Protein AF-A0A392QUC2-F1 (afdb_monomer_lite)

Radius of gyration: 14.83 Å; chains: 1; bounding box: 37×33×37 Å

Sequence (82 aa):
MLWPFKVVAGVNDKPMITLKYKGQEKQFCAEEISSMVLTKMREVAEAYLQSPVKNAVVTVPAYFNDAQRKATIDAGAIAGIN

Secondary structure (DSSP, 8-state):
---SSEEEE-GGG-EEEEEEETTEEEEE-HHHHHHHHHHHHHHHHHHHHTS----------TT--HHHHHHHHHHHHHTT--

pLDDT: mean 95.53, std 5.04, range [57.69, 98.5]

InterPro domains:
  IPR013126 Heat shock protein 70 family [PF00012] (3-82)
  IPR013126 Heat shock protein 70 family [PTHR19375] (2-82)
  IPR043129 ATPase, nucleotide binding domain [SSF53067] (2-82)

Structure (mmCIF, N/CA/C/O backbone):
data_AF-A0A392QUC2-F1
#
_entry.id   AF-A0A392QUC2-F1
#
loop_
_atom_site.group_PDB
_atom_site.id
_atom_site.type_symbol
_atom_site.label_atom_id
_atom_site.label_alt_id
_atom_site.label_comp_id
_atom_site.label_asym_id
_atom_site.label_entity_id
_atom_site.label_seq_id
_atom_site.pdbx_PDB_ins_code
_atom_site.Cartn_x
_atom_site.Cartn_y
_atom_site.Cartn_z
_atom_site.occupancy
_atom_site.B_iso_or_equiv
_atom_site.auth_seq_id
_atom_site.auth_comp_id
_atom_site.auth_asym_id
_atom_site.auth_atom_id
_atom_site.pdbx_PDB_model_num
ATOM 1 N N . MET A 1 1 ? 2.945 -6.365 -25.355 1.00 57.69 1 MET A N 1
ATOM 2 C CA . MET A 1 1 ? 2.795 -5.525 -24.144 1.00 57.69 1 MET A CA 1
ATOM 3 C C . MET A 1 1 ? 1.350 -5.669 -23.684 1.00 57.69 1 MET A C 1
ATOM 5 O O . MET A 1 1 ? 0.475 -5.468 -24.511 1.00 57.69 1 MET A O 1
ATOM 9 N N . LEU A 1 2 ? 1.103 -6.137 -22.455 1.00 83.19 2 LEU A N 1
ATOM 10 C CA . LEU A 1 2 ? -0.216 -6.637 -22.010 1.00 83.19 2 LEU A CA 1
ATOM 11 C C . LEU A 1 2 ? -1.070 -5.613 -21.238 1.00 83.19 2 LEU A C 1
ATOM 13 O O . LEU A 1 2 ? -2.187 -5.937 -20.848 1.00 83.19 2 LEU A O 1
ATOM 17 N N . TRP A 1 3 ? -0.583 -4.386 -21.027 1.00 91.25 3 TRP A N 1
ATOM 18 C CA . TRP A 1 3 ? -1.321 -3.354 -20.292 1.00 91.25 3 TRP A CA 1
ATOM 19 C C . TRP A 1 3 ? -1.671 -2.153 -21.173 1.00 91.25 3 TRP A C 1
ATOM 21 O O . TRP A 1 3 ? -0.843 -1.739 -21.985 1.00 91.25 3 TRP A O 1
ATOM 31 N N . PRO A 1 4 ? -2.871 -1.565 -21.001 1.00 92.94 4 PRO A N 1
ATOM 32 C CA . PRO A 1 4 ? -3.319 -0.414 -21.784 1.00 92.94 4 PRO A CA 1
ATOM 33 C C . PRO A 1 4 ? -2.740 0.927 -21.295 1.00 92.94 4 PRO A C 1
ATOM 35 O O . PRO A 1 4 ? -3.023 1.963 -21.889 1.00 92.94 4 PRO A O 1
ATOM 38 N N . PHE A 1 5 ? -1.958 0.935 -20.210 1.00 92.62 5 PHE A N 1
ATOM 39 C CA . PHE A 1 5 ? -1.348 2.131 -19.624 1.00 92.62 5 PHE A CA 1
ATOM 40 C C . PHE A 1 5 ? 0.177 2.121 -19.768 1.00 92.62 5 PHE A C 1
ATOM 42 O O . PHE A 1 5 ? 0.815 1.069 -19.833 1.00 92.62 5 PHE A O 1
ATOM 49 N N . LYS A 1 6 ? 0.766 3.320 -19.802 1.00 93.94 6 LYS A N 1
ATOM 50 C CA . LYS A 1 6 ? 2.207 3.505 -19.976 1.00 93.94 6 LYS A CA 1
ATOM 51 C C . LYS A 1 6 ? 2.931 3.349 -18.641 1.00 93.94 6 LYS A C 1
ATOM 53 O O . LYS A 1 6 ? 2.557 3.977 -17.652 1.00 93.94 6 LYS A O 1
ATOM 58 N N . VAL A 1 7 ? 4.002 2.561 -18.648 1.00 95.44 7 VAL A N 1
ATOM 59 C CA . VAL A 1 7 ? 4.956 2.450 -17.540 1.00 95.44 7 VAL A CA 1
ATOM 60 C C . VAL A 1 7 ? 6.293 3.009 -18.014 1.00 95.44 7 VAL A C 1
ATOM 62 O O . VAL A 1 7 ? 6.756 2.659 -19.100 1.00 95.44 7 VAL A O 1
ATOM 65 N N . VAL A 1 8 ? 6.884 3.906 -17.232 1.00 95.12 8 VAL A N 1
ATOM 66 C CA . VAL A 1 8 ? 8.187 4.533 -17.500 1.00 95.12 8 VAL A CA 1
ATOM 67 C C . VAL A 1 8 ? 9.136 4.293 -16.330 1.00 95.12 8 VAL A C 1
ATOM 69 O O . VAL A 1 8 ? 8.687 4.047 -15.213 1.00 95.12 8 VAL A O 1
ATOM 72 N N . ALA A 1 9 ? 10.442 4.353 -16.582 1.00 96.25 9 ALA A N 1
ATOM 73 C CA . ALA A 1 9 ? 11.444 4.294 -15.525 1.00 96.25 9 ALA A CA 1
ATOM 74 C C . ALA A 1 9 ? 11.539 5.657 -14.819 1.00 96.25 9 ALA A C 1
ATOM 76 O O . ALA A 1 9 ? 11.685 6.690 -15.474 1.00 96.25 9 ALA A O 1
ATOM 77 N N . GLY A 1 10 ? 11.407 5.654 -13.496 1.00 93.69 10 GLY A N 1
ATOM 78 C CA . GLY A 1 10 ? 11.627 6.801 -12.622 1.00 93.69 10 GLY A CA 1
ATOM 79 C C . GLY A 1 10 ? 13.040 6.813 -12.036 1.00 93.69 10 GLY A C 1
ATOM 80 O O . GLY A 1 10 ? 13.966 6.202 -12.566 1.00 93.69 10 GLY A O 1
ATOM 81 N N . VA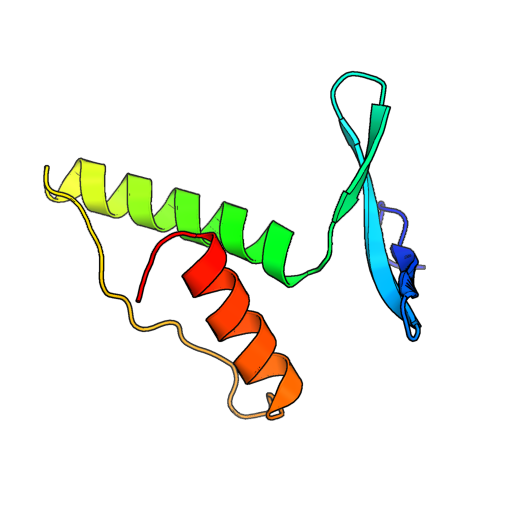L A 1 11 ? 13.205 7.501 -10.904 1.00 91.50 11 VAL A N 1
ATOM 82 C CA . VAL A 1 11 ? 14.481 7.537 -10.170 1.00 91.50 11 VAL A CA 1
ATOM 83 C C . VAL A 1 11 ? 14.875 6.118 -9.742 1.00 91.50 11 VAL A C 1
ATOM 85 O O . VAL A 1 11 ? 14.042 5.384 -9.209 1.00 91.50 11 VAL A O 1
ATOM 88 N N . ASN A 1 12 ? 16.141 5.747 -9.956 1.00 92.88 12 ASN A N 1
ATOM 89 C CA . ASN A 1 12 ? 16.685 4.409 -9.674 1.00 92.88 12 ASN A CA 1
ATOM 90 C C . ASN A 1 12 ? 15.915 3.272 -10.374 1.00 92.88 12 ASN A C 1
ATOM 92 O O . ASN A 1 12 ? 15.669 2.231 -9.769 1.00 92.88 12 ASN A O 1
ATOM 96 N N . ASP A 1 13 ? 15.470 3.504 -11.613 1.00 93.44 13 ASP A N 1
ATOM 97 C CA . ASP A 1 13 ? 14.701 2.551 -12.428 1.00 93.44 13 ASP A CA 1
ATOM 98 C C . ASP A 1 13 ? 13.383 2.079 -11.792 1.00 93.44 13 ASP A C 1
ATOM 100 O O . ASP A 1 13 ? 12.779 1.088 -12.213 1.00 93.44 13 ASP A O 1
ATOM 104 N N . LYS A 1 14 ? 12.883 2.817 -10.793 1.00 93.31 14 LYS A N 1
ATOM 105 C CA . LYS A 1 14 ? 11.602 2.518 -10.158 1.00 93.31 14 LYS A CA 1
ATOM 106 C C . LYS A 1 14 ? 10.472 2.672 -11.184 1.00 93.31 14 LYS A C 1
ATOM 108 O O . LYS A 1 14 ? 10.372 3.730 -11.805 1.00 93.31 14 LYS A O 1
ATOM 113 N N . PRO A 1 15 ? 9.595 1.673 -11.371 1.00 95.31 15 PRO A N 1
ATOM 114 C CA . PRO A 1 15 ? 8.524 1.762 -12.354 1.00 95.31 15 PRO A CA 1
ATOM 115 C C . PRO A 1 15 ? 7.477 2.802 -11.943 1.00 95.31 15 PRO A C 1
ATOM 117 O O . PRO A 1 15 ? 6.942 2.761 -10.834 1.00 95.31 15 PRO A O 1
ATOM 120 N N . MET A 1 16 ? 7.152 3.696 -12.872 1.00 96.75 16 MET A N 1
ATOM 121 C CA . MET A 1 16 ? 6.161 4.756 -12.705 1.00 96.75 16 MET A CA 1
ATOM 122 C C . MET A 1 16 ? 5.040 4.597 -13.729 1.00 96.75 16 MET A C 1
ATOM 124 O O . MET A 1 16 ? 5.280 4.501 -14.935 1.00 96.75 16 MET A O 1
ATOM 128 N N . ILE A 1 17 ? 3.798 4.600 -13.263 1.00 96.31 17 ILE A N 1
ATOM 129 C CA . ILE A 1 17 ? 2.603 4.527 -14.102 1.00 96.31 17 ILE A CA 1
ATOM 130 C C . ILE A 1 17 ? 2.220 5.942 -14.519 1.00 96.31 17 ILE A C 1
ATOM 132 O O . ILE A 1 17 ? 2.004 6.818 -13.684 1.00 96.31 17 ILE A O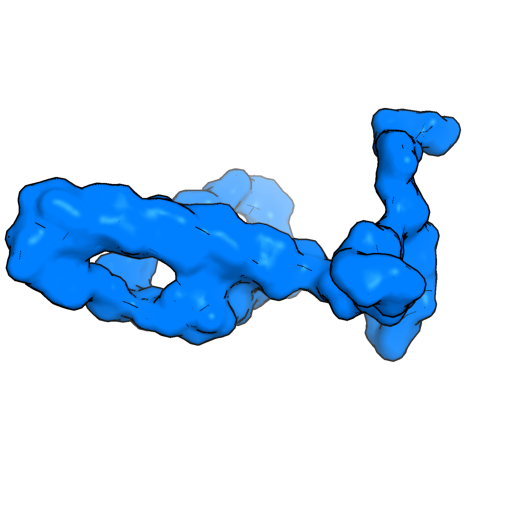 1
ATOM 136 N N . THR A 1 18 ? 2.159 6.165 -15.827 1.00 95.38 18 THR A N 1
ATOM 137 C CA . THR A 1 18 ? 1.906 7.479 -16.421 1.00 95.38 18 THR A CA 1
ATOM 138 C C . THR A 1 18 ? 0.469 7.567 -16.912 1.00 95.38 18 THR A C 1
ATOM 140 O O . THR A 1 18 ? 0.036 6.754 -17.732 1.00 95.38 18 THR A O 1
ATOM 143 N N . LEU A 1 19 ? -0.266 8.572 -16.440 1.00 92.56 19 LEU A N 1
ATOM 144 C CA . LEU A 1 19 ? -1.669 8.804 -16.775 1.00 92.56 19 LEU A CA 1
ATOM 145 C C . LEU A 1 19 ? -1.914 10.287 -17.058 1.00 92.56 19 LEU A C 1
ATOM 147 O O . LEU A 1 19 ? -1.300 11.164 -16.450 1.00 92.56 19 LEU A O 1
ATOM 151 N N . LYS A 1 20 ? -2.865 10.583 -17.946 1.00 91.69 20 LYS A N 1
ATOM 152 C CA . LYS A 1 20 ? -3.343 11.951 -18.165 1.00 91.69 20 LYS A CA 1
ATOM 153 C C . LYS A 1 20 ? -4.496 12.236 -17.208 1.00 91.69 20 LYS A C 1
ATOM 155 O O . LYS A 1 20 ? -5.584 11.691 -17.364 1.00 91.69 20 LYS A O 1
ATOM 160 N N . TYR A 1 21 ? -4.273 13.102 -16.230 1.00 87.56 21 TYR A N 1
ATOM 161 C CA . TYR A 1 21 ? -5.271 13.503 -15.245 1.00 87.56 21 TYR A CA 1
ATOM 162 C C . TYR A 1 21 ? -5.528 15.006 -15.337 1.00 87.56 21 TYR A C 1
ATOM 164 O O . TYR A 1 21 ? -4.602 15.808 -15.244 1.00 87.56 21 TYR A O 1
ATOM 172 N N . LYS A 1 22 ? -6.795 15.399 -15.533 1.00 90.94 22 LYS A N 1
ATOM 173 C CA . LYS A 1 22 ? -7.208 16.808 -15.711 1.00 90.94 22 LYS A CA 1
ATOM 174 C C . LYS A 1 22 ? -6.381 17.556 -16.773 1.00 90.94 22 L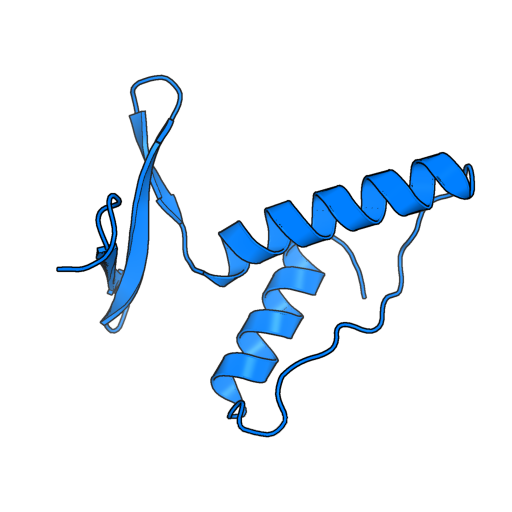YS A C 1
ATOM 176 O O . LYS A 1 22 ? -5.983 18.699 -16.583 1.00 90.94 22 LYS A O 1
ATOM 181 N N . GLY A 1 23 ? -6.089 16.885 -17.887 1.00 91.06 23 GLY A N 1
ATOM 182 C CA . GLY A 1 23 ? -5.316 17.458 -18.992 1.00 91.06 23 GLY A CA 1
ATOM 183 C C . GLY A 1 23 ? -3.794 17.435 -18.809 1.00 91.06 23 GLY A C 1
ATOM 184 O O . GLY A 1 23 ? -3.093 17.642 -19.795 1.00 91.06 23 GLY A O 1
ATOM 185 N N . GLN A 1 24 ? -3.286 17.117 -17.615 1.00 92.94 24 GLN A N 1
ATOM 186 C CA . GLN A 1 24 ? -1.855 17.061 -17.311 1.00 92.94 24 GLN A CA 1
ATOM 187 C C . GLN A 1 24 ? -1.359 15.620 -17.218 1.00 92.94 24 GLN A C 1
ATOM 189 O O . GLN A 1 24 ? -2.063 14.739 -16.726 1.00 92.94 24 GLN A O 1
ATOM 194 N N . GLU A 1 25 ? -0.137 15.379 -17.682 1.00 93.56 25 GLU A N 1
ATOM 195 C CA . GLU A 1 25 ? 0.538 14.101 -17.477 1.00 93.56 25 GLU A CA 1
ATOM 196 C C . GLU A 1 25 ? 1.009 14.006 -16.025 1.00 93.56 25 GLU A C 1
ATOM 198 O O . GLU A 1 25 ? 1.653 14.917 -15.504 1.00 93.56 25 GLU A O 1
ATOM 203 N N . LYS A 1 26 ? 0.646 12.913 -15.357 1.00 95.00 26 LYS A N 1
ATOM 204 C CA . LYS A 1 26 ? 1.064 12.604 -13.994 1.00 95.00 26 LYS A CA 1
ATOM 205 C C . LYS A 1 26 ? 1.660 11.211 -13.946 1.00 95.00 26 LYS A C 1
ATOM 207 O O . LYS A 1 26 ? 1.195 10.302 -14.633 1.00 95.00 26 LYS A O 1
ATOM 212 N N . GLN A 1 27 ? 2.675 11.069 -13.110 1.00 95.44 27 GLN A N 1
ATOM 213 C CA . GLN A 1 27 ? 3.343 9.808 -12.845 1.00 95.44 27 GLN A CA 1
ATOM 214 C C . GLN A 1 27 ? 3.064 9.405 -11.406 1.00 95.44 27 GLN A C 1
ATOM 216 O O . GLN A 1 27 ? 3.141 10.243 -10.512 1.00 95.44 27 GLN A O 1
ATOM 221 N N . PHE A 1 28 ? 2.742 8.135 -11.212 1.00 96.12 28 PHE A N 1
ATOM 222 C CA . PHE A 1 28 ? 2.470 7.556 -9.905 1.00 96.12 28 PHE A CA 1
ATOM 223 C C . PHE A 1 28 ? 3.312 6.304 -9.726 1.00 96.12 28 PHE A C 1
ATOM 225 O O . PHE A 1 28 ? 3.440 5.500 -10.654 1.00 96.12 28 PHE A O 1
ATOM 232 N N . CYS A 1 29 ? 3.870 6.113 -8.541 1.00 96.44 29 CYS A N 1
ATOM 233 C CA . CYS A 1 29 ? 4.437 4.824 -8.171 1.00 96.44 29 CYS A CA 1
ATOM 234 C C . CYS A 1 29 ? 3.333 3.833 -7.760 1.00 96.44 29 CYS A C 1
ATOM 236 O O . CYS A 1 29 ? 2.164 4.191 -7.583 1.00 96.44 29 CYS A O 1
ATOM 238 N N . ALA A 1 30 ? 3.690 2.552 -7.652 1.00 96.44 30 ALA A N 1
ATOM 239 C CA . ALA A 1 30 ? 2.726 1.491 -7.364 1.00 96.44 30 ALA A CA 1
ATOM 240 C C . ALA A 1 30 ? 2.076 1.650 -5.979 1.00 96.44 30 ALA A C 1
ATOM 242 O O . ALA A 1 30 ? 0.878 1.398 -5.819 1.00 96.44 30 ALA A O 1
ATOM 243 N N . GLU A 1 31 ? 2.842 2.097 -4.985 1.00 97.19 31 GLU A N 1
ATOM 244 C CA . GLU A 1 31 ? 2.353 2.345 -3.630 1.00 97.19 31 GLU A CA 1
ATOM 245 C C . GLU A 1 31 ? 1.393 3.541 -3.553 1.00 97.19 31 GLU A C 1
ATOM 247 O O . GLU A 1 31 ? 0.429 3.479 -2.797 1.00 97.19 31 GLU A O 1
ATOM 252 N N . GLU A 1 32 ? 1.560 4.579 -4.382 1.00 96.94 32 GLU A N 1
ATOM 253 C CA . GLU A 1 32 ? 0.605 5.698 -4.467 1.00 96.94 32 GLU A CA 1
ATOM 254 C C . GLU A 1 32 ? -0.737 5.260 -5.055 1.00 96.94 32 GLU A C 1
ATOM 256 O O . GLU A 1 32 ? -1.792 5.678 -4.592 1.00 96.94 32 GLU A O 1
ATOM 261 N N . ILE A 1 33 ? -0.735 4.393 -6.068 1.00 97.19 33 ILE A N 1
ATOM 262 C CA . ILE A 1 33 ? -1.991 3.848 -6.604 1.00 97.19 33 ILE A CA 1
ATOM 263 C C . ILE A 1 33 ? -2.640 2.912 -5.581 1.00 97.19 33 ILE A C 1
ATOM 265 O O . ILE A 1 33 ? -3.854 2.955 -5.374 1.00 97.19 33 ILE A O 1
ATOM 269 N N . SER A 1 34 ? -1.838 2.093 -4.902 1.00 98.12 34 SER A N 1
ATOM 270 C CA . SER A 1 34 ? -2.335 1.189 -3.861 1.00 98.12 34 SER A CA 1
ATOM 271 C C . SER A 1 34 ? -2.919 1.966 -2.678 1.00 98.12 34 SER A C 1
ATOM 273 O O . SER A 1 34 ? -3.955 1.574 -2.142 1.00 98.12 34 SER A O 1
ATOM 275 N N . SER A 1 35 ? -2.330 3.108 -2.311 1.00 98.38 35 SER A N 1
A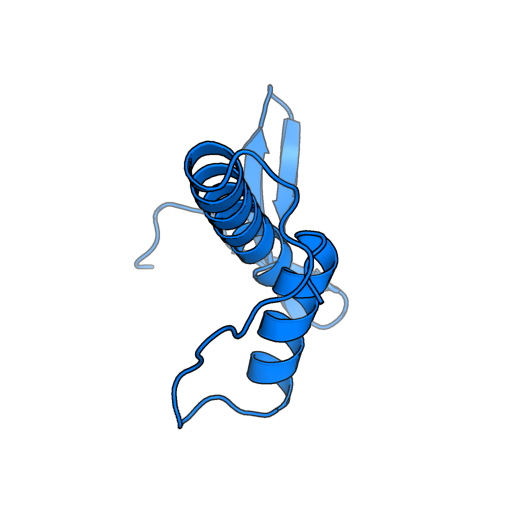TOM 276 C CA . SER A 1 35 ? -2.852 3.966 -1.245 1.00 98.38 35 SER A CA 1
ATOM 277 C C . SER A 1 35 ? -4.203 4.585 -1.601 1.00 98.38 35 SER A C 1
ATOM 279 O O . SER A 1 35 ? -5.043 4.733 -0.716 1.00 98.38 35 SER A O 1
ATOM 281 N N . MET A 1 36 ? -4.479 4.871 -2.879 1.00 97.88 36 MET A N 1
ATOM 282 C CA . MET A 1 36 ? -5.810 5.316 -3.321 1.00 97.88 36 MET A CA 1
ATOM 283 C C . MET A 1 36 ? -6.870 4.231 -3.087 1.00 97.88 36 MET A C 1
ATOM 285 O O . MET A 1 36 ? -7.971 4.533 -2.624 1.00 97.88 36 MET A O 1
ATOM 289 N N . VAL A 1 37 ? -6.534 2.962 -3.345 1.00 98.31 37 VAL A N 1
ATOM 290 C CA . VAL A 1 37 ? -7.424 1.823 -3.058 1.00 98.31 37 VAL A CA 1
ATOM 291 C C . VAL A 1 37 ? -7.629 1.666 -1.550 1.00 98.31 37 VAL A C 1
ATOM 293 O O . VAL A 1 37 ? -8.769 1.570 -1.096 1.00 98.31 37 VAL A O 1
ATOM 296 N N . LEU A 1 38 ? -6.553 1.701 -0.758 1.00 98.38 38 LEU A N 1
ATOM 297 C CA . LEU A 1 38 ? -6.628 1.597 0.705 1.00 98.38 38 LEU A CA 1
ATOM 298 C C . LEU A 1 38 ? -7.410 2.757 1.330 1.00 98.38 38 LEU A C 1
ATOM 300 O O . LEU A 1 38 ? -8.233 2.528 2.212 1.00 98.38 38 LEU A O 1
ATOM 304 N N . THR A 1 39 ? -7.229 3.978 0.826 1.00 98.50 39 THR A N 1
ATOM 305 C CA . THR A 1 39 ? -8.012 5.156 1.228 1.00 98.50 39 THR A CA 1
ATOM 306 C C . THR A 1 39 ? -9.491 4.907 0.985 1.00 98.50 39 THR A C 1
ATOM 308 O O . THR A 1 39 ? -10.304 5.136 1.881 1.00 98.50 39 THR A O 1
ATOM 311 N N . LYS A 1 40 ? -9.853 4.349 -0.180 1.00 98.44 40 LYS A N 1
ATOM 312 C CA . LYS A 1 40 ? -11.254 4.037 -0.462 1.00 98.44 40 LYS A CA 1
ATOM 313 C C . LYS A 1 40 ? -11.816 2.975 0.482 1.00 98.44 40 LYS A C 1
ATOM 315 O O . LYS A 1 40 ? -12.972 3.068 0.888 1.00 98.44 40 LYS A O 1
ATOM 320 N N . MET A 1 41 ? -11.015 1.977 0.842 1.00 98.38 41 MET A N 1
ATOM 321 C CA . MET A 1 41 ? -11.427 0.936 1.789 1.00 98.38 41 MET A CA 1
ATOM 322 C C . MET A 1 41 ? -11.569 1.458 3.212 1.00 98.38 41 MET A C 1
ATOM 324 O O . MET A 1 41 ? -12.531 1.092 3.888 1.00 98.38 41 MET A O 1
ATOM 328 N N . ARG A 1 42 ? -10.698 2.380 3.632 1.00 98.00 42 ARG A N 1
ATOM 329 C CA . ARG A 1 42 ? -10.866 3.112 4.886 1.00 98.00 42 ARG A CA 1
ATOM 330 C C . ARG A 1 42 ? -12.178 3.894 4.887 1.00 98.00 42 ARG A C 1
ATOM 332 O O . ARG A 1 42 ? -12.958 3.710 5.808 1.00 98.00 42 ARG A O 1
ATOM 339 N N . GLU A 1 43 ? -12.467 4.680 3.847 1.00 98.12 43 GLU A N 1
ATOM 340 C CA . GLU A 1 43 ? -13.721 5.451 3.749 1.00 98.12 43 GLU A CA 1
ATOM 341 C C . GLU A 1 43 ? -14.970 4.564 3.858 1.00 98.12 43 GLU A C 1
ATOM 343 O O . GLU A 1 43 ? -15.942 4.937 4.509 1.00 98.12 43 GLU A O 1
ATOM 348 N N . VAL A 1 44 ? -14.957 3.386 3.224 1.00 98.50 44 VAL A N 1
ATOM 349 C CA . VAL A 1 44 ? -16.064 2.418 3.315 1.00 98.50 44 VAL A CA 1
ATOM 350 C C . VAL A 1 44 ? -16.232 1.919 4.751 1.00 98.50 44 VAL A C 1
ATOM 352 O O . VAL A 1 44 ? -17.355 1.870 5.252 1.00 98.50 44 VAL A O 1
ATOM 355 N N . ALA A 1 45 ? -15.132 1.585 5.429 1.00 98.25 45 ALA A N 1
ATOM 356 C CA . ALA A 1 45 ? -15.165 1.161 6.825 1.00 98.25 45 ALA A CA 1
ATOM 357 C C . ALA A 1 45 ? -15.622 2.294 7.761 1.00 98.25 45 ALA A C 1
ATOM 359 O O . ALA A 1 45 ? -16.452 2.061 8.635 1.00 98.25 45 ALA A O 1
ATOM 360 N N . GLU A 1 46 ? -15.147 3.522 7.553 1.00 98.31 46 GLU A N 1
ATOM 361 C CA . GLU A 1 46 ? -15.536 4.710 8.324 1.00 98.31 46 GLU A CA 1
ATOM 362 C C . GLU A 1 46 ? -17.018 5.047 8.137 1.00 98.31 46 GLU A C 1
ATOM 364 O O . GLU A 1 46 ? -17.705 5.351 9.110 1.00 98.31 46 GLU A O 1
ATOM 369 N N . ALA A 1 47 ? -17.542 4.927 6.914 1.00 98.50 47 ALA A N 1
ATOM 370 C CA . ALA A 1 47 ? -18.964 5.107 6.633 1.00 98.50 47 ALA A CA 1
ATOM 371 C C . ALA A 1 47 ? -19.832 4.034 7.307 1.00 98.50 47 ALA A C 1
ATOM 373 O O . ALA A 1 47 ? -20.944 4.325 7.740 1.00 98.50 47 ALA A O 1
ATOM 374 N N . TYR A 1 48 ? -19.343 2.800 7.429 1.00 98.25 48 TYR A N 1
ATOM 375 C CA . TYR A 1 48 ? -20.056 1.747 8.150 1.00 98.25 48 TYR A CA 1
ATOM 376 C C . TYR A 1 48 ? -20.004 1.947 9.673 1.00 98.25 48 TYR A C 1
ATOM 378 O O . TYR A 1 48 ? -21.023 1.847 10.350 1.00 98.25 48 TYR A O 1
ATOM 386 N N . LEU A 1 49 ? -18.823 2.258 10.213 1.00 98.06 49 LEU A N 1
ATOM 387 C CA . LEU A 1 49 ? -18.584 2.400 11.653 1.00 98.06 49 LEU A CA 1
ATOM 388 C C . LEU A 1 49 ? -19.018 3.760 12.216 1.00 98.06 49 LEU A C 1
ATOM 390 O O . LEU A 1 49 ? -19.094 3.904 13.434 1.00 98.06 49 LEU A O 1
ATOM 394 N N . GLN A 1 50 ? -19.263 4.753 11.354 1.00 97.75 50 GLN A N 1
ATOM 395 C CA . GLN A 1 50 ? -19.528 6.150 11.726 1.00 97.75 50 GLN A CA 1
ATOM 396 C C . GLN A 1 50 ? -18.418 6.743 12.616 1.00 97.75 50 GLN A C 1
ATOM 398 O O . GLN A 1 50 ? -18.669 7.558 13.502 1.00 97.75 50 GLN A O 1
ATOM 403 N N . SER A 1 51 ? -17.174 6.303 12.403 1.00 97.38 51 SER A N 1
ATOM 404 C CA . SER A 1 51 ? -16.013 6.654 13.226 1.00 97.38 51 SER A CA 1
ATOM 405 C C . SER A 1 51 ? -14.713 6.540 12.418 1.00 97.38 51 SER A C 1
ATOM 407 O O . SER A 1 51 ? -14.649 5.682 11.535 1.00 97.38 51 SER A O 1
ATOM 409 N N . PRO A 1 52 ? -13.673 7.354 12.705 1.00 96.88 52 PRO A N 1
ATOM 410 C CA . PRO A 1 52 ? -12.392 7.281 12.005 1.00 96.88 52 PRO A CA 1
ATOM 411 C C . PRO A 1 52 ? -11.674 5.938 12.184 1.00 96.88 52 PRO A C 1
ATOM 413 O O . PRO A 1 52 ? -11.578 5.413 13.297 1.00 96.88 52 PRO A O 1
ATOM 416 N N . VAL A 1 53 ? -11.066 5.431 11.111 1.00 97.62 53 VAL A N 1
ATOM 417 C CA . VAL A 1 53 ? -10.284 4.185 11.115 1.00 97.62 53 VAL A CA 1
ATOM 418 C C . VAL A 1 53 ? -8.807 4.517 10.952 1.00 97.62 53 VAL A C 1
ATOM 420 O O . VAL A 1 53 ? -8.370 4.982 9.905 1.00 97.62 53 VAL A O 1
ATOM 423 N N . LYS A 1 54 ? -8.023 4.266 12.005 1.00 96.12 54 LYS A N 1
ATOM 424 C CA . LYS A 1 54 ? -6.592 4.615 12.044 1.00 96.12 54 LYS A CA 1
ATOM 425 C C . LYS A 1 54 ? -5.637 3.436 11.959 1.00 96.12 54 LYS A C 1
ATOM 427 O O . LYS A 1 54 ? -4.497 3.656 11.588 1.00 96.12 54 LYS A O 1
ATOM 432 N N . ASN A 1 55 ? -6.065 2.230 12.322 1.00 97.44 55 ASN A N 1
ATOM 433 C CA . ASN A 1 55 ? -5.195 1.055 12.367 1.00 97.44 55 ASN A CA 1
ATOM 434 C C . ASN A 1 55 ? -5.748 -0.034 11.455 1.00 97.44 55 ASN A C 1
ATOM 436 O O . ASN A 1 55 ? -6.962 -0.265 11.458 1.00 97.44 55 ASN A O 1
ATOM 440 N N . ALA A 1 56 ? -4.877 -0.707 10.708 1.00 97.38 56 ALA A N 1
ATOM 441 C CA . ALA A 1 56 ? -5.283 -1.758 9.787 1.00 97.38 56 ALA A CA 1
ATOM 442 C C . ALA A 1 56 ? -4.230 -2.861 9.651 1.00 97.38 56 ALA A C 1
ATOM 444 O O . ALA A 1 56 ? -3.029 -2.627 9.706 1.00 97.38 56 ALA A O 1
ATOM 445 N N . VAL A 1 57 ? -4.697 -4.080 9.383 1.00 97.69 57 VAL A N 1
ATOM 446 C CA . VAL A 1 57 ? -3.837 -5.176 8.927 1.00 97.69 57 VAL A CA 1
ATOM 447 C C . VAL A 1 57 ? -4.049 -5.344 7.429 1.00 97.69 57 VAL A C 1
ATOM 449 O O . VAL A 1 57 ? -5.165 -5.618 6.987 1.00 97.69 57 VAL A O 1
ATOM 452 N N . VAL A 1 58 ? -2.979 -5.192 6.648 1.00 97.25 58 VAL A N 1
ATOM 453 C CA . VAL A 1 58 ? -3.003 -5.376 5.191 1.00 97.25 58 VAL A CA 1
ATOM 454 C C . VAL A 1 58 ? -2.325 -6.696 4.842 1.00 97.25 58 VAL 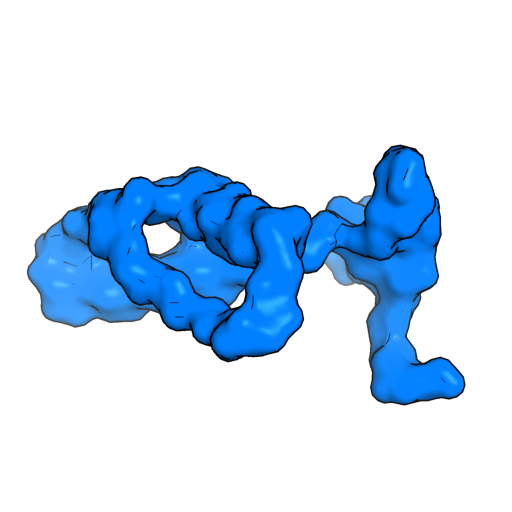A C 1
ATOM 456 O O . VAL A 1 58 ? -1.158 -6.922 5.159 1.00 97.25 58 VAL A O 1
ATOM 459 N N . THR A 1 59 ? -3.061 -7.593 4.191 1.00 97.62 59 THR A N 1
ATOM 460 C CA . THR A 1 59 ? -2.538 -8.894 3.761 1.00 97.62 59 THR A CA 1
ATOM 461 C C . THR A 1 59 ? -1.648 -8.756 2.529 1.00 97.62 59 THR A C 1
ATOM 463 O O . THR A 1 59 ? -1.965 -7.994 1.618 1.00 97.62 59 THR A O 1
ATOM 466 N N . VAL A 1 60 ? -0.593 -9.566 2.448 1.00 97.56 60 VAL A N 1
ATOM 467 C CA . VAL A 1 60 ? 0.285 -9.675 1.273 1.00 97.56 60 VAL A CA 1
ATOM 468 C C . VAL A 1 60 ? 0.530 -11.145 0.920 1.00 97.56 60 VAL A C 1
ATOM 470 O O . VAL A 1 60 ? 0.459 -11.999 1.809 1.00 97.56 60 VAL A O 1
ATOM 473 N N . PRO A 1 61 ? 0.849 -11.473 -0.344 1.00 98.12 61 PRO A N 1
ATOM 474 C CA . PRO A 1 61 ? 1.210 -12.835 -0.721 1.00 98.12 61 PRO A CA 1
ATOM 475 C C . PRO A 1 61 ? 2.449 -13.352 0.021 1.00 98.12 61 PRO A C 1
ATOM 477 O O . PRO A 1 61 ? 3.385 -12.603 0.305 1.00 98.12 61 PRO A O 1
ATOM 480 N N . ALA A 1 62 ? 2.501 -14.661 0.279 1.00 97.00 62 ALA A N 1
ATOM 481 C CA . ALA A 1 62 ? 3.620 -15.287 0.992 1.00 97.00 62 ALA A CA 1
ATOM 482 C C . ALA A 1 62 ? 4.975 -15.098 0.281 1.00 97.00 62 ALA A C 1
ATOM 484 O O . ALA A 1 62 ? 6.002 -14.976 0.940 1.00 97.00 62 ALA A O 1
ATOM 485 N N . TYR A 1 63 ? 4.963 -15.013 -1.051 1.00 96.56 63 TYR A N 1
ATOM 486 C CA . TYR A 1 63 ? 6.152 -14.861 -1.892 1.00 96.56 63 TYR A CA 1
ATOM 487 C C . TYR A 1 63 ? 6.635 -13.410 -2.056 1.00 96.56 63 TYR A C 1
ATOM 489 O O . TYR A 1 63 ? 7.601 -13.180 -2.781 1.00 96.56 63 TYR A O 1
ATOM 497 N N . PHE A 1 64 ? 5.981 -12.421 -1.434 1.00 97.81 64 PHE A N 1
ATOM 498 C CA . PHE A 1 64 ? 6.492 -11.050 -1.455 1.00 97.81 64 PHE A CA 1
ATOM 499 C C . PHE A 1 64 ? 7.825 -10.967 -0.713 1.00 97.81 64 PHE A C 1
ATOM 501 O O . PHE A 1 64 ? 7.934 -11.403 0.439 1.00 97.81 64 PHE A O 1
ATOM 508 N N . ASN A 1 65 ? 8.812 -10.360 -1.368 1.00 97.88 65 ASN A N 1
ATOM 509 C CA . ASN A 1 65 ? 10.075 -10.006 -0.733 1.00 97.8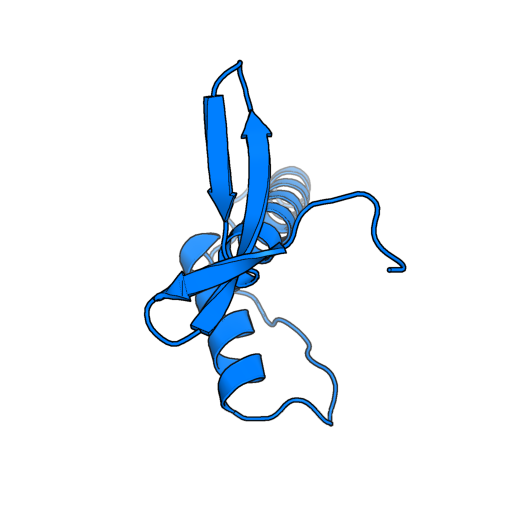8 65 ASN A CA 1
ATOM 510 C C . ASN A 1 65 ? 9.914 -8.770 0.171 1.00 97.88 65 ASN A C 1
ATOM 512 O O . ASN A 1 65 ? 8.866 -8.116 0.187 1.00 97.88 65 ASN A O 1
ATOM 516 N N . ASP A 1 66 ? 10.970 -8.426 0.905 1.00 97.31 66 ASP A N 1
ATOM 517 C CA . ASP A 1 66 ? 10.936 -7.326 1.873 1.00 97.31 66 ASP A CA 1
ATOM 518 C C . ASP A 1 66 ? 10.629 -5.970 1.228 1.00 97.31 66 ASP A C 1
ATOM 520 O O . ASP A 1 66 ? 9.868 -5.183 1.787 1.00 97.31 66 ASP A O 1
ATOM 524 N N . ALA A 1 67 ? 11.142 -5.714 0.021 1.00 95.62 67 ALA A N 1
ATOM 525 C CA . ALA A 1 67 ? 10.881 -4.469 -0.701 1.00 95.62 67 ALA A CA 1
ATOM 526 C C . ALA A 1 67 ? 9.396 -4.323 -1.080 1.00 95.62 67 ALA A C 1
ATOM 528 O O . ALA A 1 67 ? 8.811 -3.256 -0.908 1.00 95.62 67 ALA A O 1
ATOM 529 N N . GLN A 1 68 ? 8.753 -5.399 -1.541 1.00 97.19 68 GLN A N 1
ATOM 530 C CA . GLN A 1 68 ? 7.326 -5.402 -1.878 1.00 97.19 68 GLN A CA 1
ATOM 531 C C . GLN A 1 68 ? 6.439 -5.299 -0.627 1.00 97.19 68 GLN A C 1
ATOM 533 O O . GLN A 1 68 ? 5.418 -4.604 -0.639 1.00 97.19 68 GLN A O 1
ATOM 538 N N . ARG A 1 69 ? 6.839 -5.947 0.477 1.00 97.56 69 ARG A N 1
ATOM 539 C CA . ARG A 1 69 ? 6.181 -5.790 1.787 1.00 97.56 69 ARG A CA 1
ATOM 540 C C . ARG A 1 69 ? 6.267 -4.345 2.258 1.00 97.56 69 ARG A C 1
ATOM 542 O O . ARG A 1 69 ? 5.247 -3.767 2.623 1.00 97.56 69 ARG A O 1
ATOM 549 N N . LYS A 1 70 ? 7.454 -3.740 2.176 1.00 97.19 70 LYS A N 1
ATOM 550 C CA . LYS A 1 70 ? 7.677 -2.343 2.551 1.00 97.19 70 LYS A CA 1
ATOM 551 C C . LYS A 1 70 ? 6.858 -1.381 1.690 1.00 97.19 70 LYS A C 1
ATOM 553 O O . LYS A 1 70 ? 6.174 -0.541 2.257 1.00 97.19 70 LYS A O 1
ATOM 558 N N . ALA A 1 71 ? 6.807 -1.577 0.372 1.00 97.25 71 ALA A N 1
ATOM 559 C CA . ALA A 1 71 ? 5.960 -0.774 -0.516 1.00 97.25 71 ALA A CA 1
ATOM 560 C C . ALA A 1 71 ? 4.463 -0.863 -0.154 1.00 97.25 71 ALA A C 1
ATOM 562 O O . ALA A 1 71 ? 3.737 0.123 -0.253 1.00 97.25 71 ALA A O 1
ATOM 563 N N . THR A 1 72 ? 3.995 -2.025 0.318 1.00 97.69 72 THR A N 1
ATOM 564 C CA . THR A 1 72 ? 2.607 -2.184 0.790 1.00 97.69 72 THR A CA 1
ATOM 565 C C . THR A 1 72 ? 2.367 -1.446 2.112 1.00 97.69 72 THR A C 1
ATOM 567 O O . THR A 1 72 ? 1.328 -0.810 2.279 1.00 97.69 72 THR A O 1
ATOM 570 N N . ILE A 1 73 ? 3.332 -1.480 3.037 1.00 97.25 73 ILE A N 1
ATOM 571 C CA . ILE A 1 73 ? 3.288 -0.693 4.283 1.00 97.25 73 ILE A CA 1
ATOM 572 C C . ILE A 1 73 ? 3.286 0.807 3.966 1.00 97.25 73 ILE A C 1
ATOM 574 O O . ILE A 1 73 ? 2.495 1.554 4.535 1.00 97.25 73 ILE A O 1
ATOM 578 N N . ASP A 1 74 ? 4.122 1.246 3.024 1.00 97.69 74 ASP A N 1
ATOM 579 C CA . ASP A 1 74 ? 4.198 2.645 2.601 1.00 97.69 74 ASP A CA 1
ATOM 580 C C . ASP A 1 74 ? 2.884 3.101 1.955 1.00 97.69 74 ASP A C 1
ATOM 582 O O . ASP A 1 74 ? 2.407 4.197 2.243 1.00 97.69 74 ASP A O 1
ATOM 586 N N . ALA A 1 75 ? 2.227 2.238 1.171 1.00 98.31 75 ALA A N 1
ATOM 587 C CA . ALA A 1 75 ? 0.880 2.503 0.667 1.00 98.31 75 ALA A CA 1
ATOM 588 C C . ALA A 1 75 ? -0.138 2.709 1.805 1.00 98.31 75 ALA A C 1
ATOM 590 O O . ALA A 1 75 ? -0.978 3.606 1.716 1.00 98.31 75 ALA A O 1
ATOM 591 N N . GLY A 1 76 ? -0.053 1.915 2.879 1.00 97.94 76 GLY A N 1
ATOM 592 C CA . GLY A 1 76 ? -0.858 2.098 4.093 1.00 97.94 76 GLY A CA 1
ATOM 593 C C . GLY A 1 76 ? -0.591 3.443 4.770 1.00 97.94 76 GLY A C 1
ATOM 594 O O . GLY A 1 76 ? -1.523 4.205 5.027 1.00 97.94 76 GLY A O 1
ATOM 595 N N . ALA A 1 77 ? 0.682 3.799 4.948 1.00 97.62 77 ALA A N 1
ATOM 596 C CA . ALA A 1 77 ? 1.070 5.080 5.531 1.00 97.62 77 ALA A CA 1
ATOM 597 C C . ALA A 1 77 ? 0.565 6.276 4.701 1.00 97.62 77 ALA A C 1
ATOM 599 O O . ALA A 1 77 ? 0.002 7.217 5.261 1.00 97.62 77 ALA A O 1
ATOM 600 N N . ILE A 1 78 ? 0.685 6.225 3.366 1.00 97.88 78 ILE A N 1
ATOM 601 C CA . ILE A 1 78 ? 0.151 7.258 2.456 1.00 97.88 78 ILE A CA 1
ATOM 602 C C . ILE A 1 78 ? -1.379 7.335 2.556 1.00 97.88 78 ILE A C 1
ATOM 604 O O . ILE A 1 78 ? -1.947 8.424 2.511 1.00 97.88 78 ILE A O 1
ATOM 608 N N . ALA A 1 79 ? -2.052 6.194 2.727 1.00 97.75 79 ALA A N 1
ATOM 609 C CA . ALA A 1 79 ? -3.496 6.143 2.932 1.00 97.75 79 ALA A CA 1
ATOM 610 C C . ALA A 1 79 ? -3.927 6.658 4.316 1.00 97.75 79 ALA A C 1
ATOM 612 O O . ALA A 1 79 ? -5.124 6.797 4.554 1.00 97.75 79 ALA A O 1
ATOM 613 N N . GLY A 1 80 ? -2.999 6.975 5.226 1.00 96.06 80 GLY A N 1
ATOM 614 C CA . GLY A 1 80 ? -3.295 7.483 6.566 1.00 96.06 80 GLY A CA 1
ATOM 615 C C . GLY A 1 80 ? -3.787 6.406 7.532 1.00 96.06 80 GLY A C 1
ATOM 616 O O . GLY A 1 80 ? -4.616 6.701 8.394 1.00 96.06 80 GLY A O 1
ATOM 617 N N . ILE A 1 81 ? -3.316 5.169 7.360 1.00 94.69 81 ILE A N 1
ATOM 618 C CA . ILE A 1 81 ? -3.550 4.043 8.271 1.00 94.69 81 ILE A CA 1
ATOM 619 C C . ILE A 1 81 ? -2.206 3.523 8.804 1.00 94.69 81 ILE A C 1
ATOM 621 O O . ILE A 1 81 ? -1.213 3.499 8.077 1.00 94.69 81 ILE A O 1
ATOM 625 N N . ASN A 1 82 ? -2.192 3.168 10.088 1.00 89.56 82 ASN A N 1
ATOM 626 C CA . ASN A 1 82 ? -1.067 2.605 10.839 1.00 89.56 82 ASN A CA 1
ATOM 627 C C . ASN A 1 82 ? -1.119 1.076 10.868 1.00 89.56 82 ASN A C 1
ATOM 629 O O . ASN A 1 82 ? -2.244 0.530 11.002 1.00 89.56 82 ASN A O 1
#

Organism: NCBI:txid97028

Foldseek 3Di:
DPDPWDWDQDPPRQTWTWDQDPNDIDTDGPLCVLLVVVLVVQVVVCVVVVHHAAEDDDDDDPPDDPVRVVSVVSSCVSNRHD